Protein AF-A0A7S2P9U2-F1 (afdb_monomer)

Secondary structure (DSSP, 8-state):
-------S-S---SHHHHHHHHHHHHHHHHT--PPPTT-TTHHHHHHHHHHHHHHHHHHHHHHHHHHS-HHHHHHS-STT-HHHHHHHHHHHHHHHHHHHHHHHHHTT-PPPTT-SS---------TTSHHHHHTT-----

Foldseek 3Di:
DLAPDADDPDDQPDPLSVQLRVLVRLLVVQLPDDQDPVNPCPVLNVLSSLLSVLVSQLSNLVSCVPPPPPVCQQPPDDPCGNVNVSVCSNVVSVVSSVVSQVVCVVVVNHDPPPPSDDDDDDDPPDPPPPVVVVVPDDDDD

Structure (mmCIF, N/CA/C/O backbone):
data_AF-A0A7S2P9U2-F1
#
_entry.id   AF-A0A7S2P9U2-F1
#
loop_
_atom_site.group_PDB
_atom_site.id
_atom_site.type_symbol
_atom_site.label_atom_id
_atom_site.label_alt_id
_atom_site.label_comp_id
_atom_site.label_asym_id
_atom_site.label_entity_id
_atom_site.label_seq_id
_atom_site.pdbx_PDB_ins_code
_atom_site.Cartn_x
_atom_site.Cartn_y
_atom_site.Cartn_z
_atom_site.occupancy
_atom_site.B_iso_or_equiv
_atom_site.auth_seq_id
_atom_site.auth_comp_id
_atom_site.auth_asym_id
_atom_site.auth_atom_id
_atom_site.pdbx_PDB_model_num
ATOM 1 N N . ALA A 1 1 ? 9.994 -18.584 11.580 1.00 51.31 1 ALA A N 1
ATOM 2 C CA . ALA A 1 1 ? 8.870 -17.718 11.162 1.00 51.31 1 ALA A CA 1
ATOM 3 C C . ALA A 1 1 ? 9.127 -17.243 9.734 1.00 51.31 1 ALA A C 1
ATOM 5 O O . ALA A 1 1 ? 10.278 -17.249 9.323 1.00 51.31 1 ALA A O 1
ATOM 6 N N . ALA A 1 2 ? 8.103 -16.864 8.959 1.00 62.88 2 ALA A N 1
ATOM 7 C CA . ALA A 1 2 ? 8.294 -16.400 7.575 1.00 62.88 2 ALA A CA 1
ATOM 8 C C . ALA A 1 2 ? 9.004 -15.030 7.472 1.00 62.88 2 ALA A C 1
ATOM 10 O O . ALA A 1 2 ? 9.384 -14.634 6.373 1.00 62.88 2 ALA A O 1
ATOM 11 N N . CYS A 1 3 ? 9.207 -14.343 8.600 1.00 74.69 3 CYS A N 1
ATOM 12 C CA . CYS A 1 3 ? 9.988 -13.120 8.752 1.00 74.69 3 CYS A CA 1
ATOM 13 C C . CYS A 1 3 ? 10.945 -13.251 9.935 1.00 74.69 3 CYS A C 1
ATOM 15 O O . CYS A 1 3 ? 10.510 -13.742 10.980 1.00 74.69 3 CYS A O 1
ATOM 17 N N . GLU A 1 4 ? 12.191 -12.807 9.789 1.00 83.31 4 GLU A N 1
ATOM 18 C CA . GLU A 1 4 ? 13.137 -12.691 10.912 1.00 83.31 4 GLU A CA 1
ATOM 19 C C . GLU A 1 4 ? 13.252 -11.236 11.389 1.00 83.31 4 GLU A C 1
ATOM 21 O O . GLU A 1 4 ? 13.530 -10.978 12.558 1.00 83.31 4 GLU A O 1
ATOM 26 N N . GLU A 1 5 ? 12.969 -10.283 10.502 1.00 89.25 5 GLU A N 1
ATOM 27 C CA . GLU A 1 5 ? 12.988 -8.854 10.765 1.00 89.25 5 GLU A CA 1
ATOM 28 C C . GLU A 1 5 ? 11.814 -8.423 11.645 1.00 89.25 5 GLU A C 1
ATOM 30 O O . GLU A 1 5 ? 10.686 -8.904 11.510 1.00 89.25 5 GLU A O 1
ATOM 35 N N . ARG A 1 6 ? 12.071 -7.463 12.534 1.00 92.31 6 ARG A N 1
ATOM 36 C CA . ARG A 1 6 ? 11.084 -6.905 13.457 1.00 92.31 6 ARG A CA 1
ATOM 37 C C . ARG A 1 6 ? 10.801 -5.446 13.100 1.00 92.31 6 ARG A C 1
ATOM 39 O O . ARG A 1 6 ? 11.722 -4.637 13.133 1.00 92.31 6 ARG A O 1
ATOM 46 N N . PHE A 1 7 ? 9.541 -5.123 12.800 1.00 94.81 7 PHE A N 1
ATOM 47 C CA . PHE A 1 7 ? 9.118 -3.778 12.385 1.00 94.81 7 PHE A CA 1
ATOM 48 C C . PHE A 1 7 ? 8.343 -3.036 13.481 1.00 94.81 7 PHE A C 1
ATOM 50 O O . PHE A 1 7 ? 8.506 -1.830 13.629 1.00 94.81 7 PHE A O 1
ATOM 57 N N . LEU A 1 8 ? 7.556 -3.747 14.299 1.00 93.25 8 LEU A N 1
ATOM 58 C CA . LEU A 1 8 ? 6.813 -3.156 15.421 1.00 93.25 8 LEU A CA 1
ATOM 59 C C . LEU A 1 8 ? 7.479 -3.505 16.757 1.00 93.25 8 LEU A C 1
ATOM 61 O O . LEU A 1 8 ? 7.673 -4.678 17.051 1.00 93.25 8 LEU A O 1
ATOM 65 N N . CYS A 1 9 ? 7.810 -2.541 17.611 1.00 91.50 9 CYS A N 1
ATOM 66 C CA . CYS A 1 9 ? 8.313 -2.833 18.965 1.00 91.50 9 CYS A CA 1
ATOM 67 C C . CYS A 1 9 ? 7.191 -3.350 19.896 1.00 91.50 9 CYS A C 1
ATOM 69 O O . CYS A 1 9 ? 6.020 -3.115 19.630 1.00 91.50 9 CYS A O 1
ATOM 71 N N . GLY A 1 10 ? 7.539 -4.034 20.996 1.00 91.44 10 GLY A N 1
ATOM 72 C CA . GLY A 1 10 ? 6.568 -4.518 21.999 1.00 91.44 10 GLY A CA 1
ATOM 73 C C . GLY A 1 10 ? 6.029 -5.935 21.754 1.00 91.44 10 GLY A C 1
ATOM 74 O O . GLY A 1 10 ? 6.612 -6.708 20.994 1.00 91.44 10 GLY A O 1
ATOM 75 N N . ALA A 1 11 ? 4.943 -6.313 22.429 1.00 91.38 11 ALA A N 1
ATOM 76 C CA . ALA A 1 11 ? 4.231 -7.562 22.141 1.00 91.38 11 ALA A CA 1
ATOM 77 C C . ALA A 1 11 ? 3.347 -7.402 20.883 1.00 91.38 11 ALA A C 1
ATOM 79 O O . ALA A 1 11 ? 3.010 -6.283 20.516 1.00 91.38 11 ALA A O 1
ATOM 80 N N . LEU A 1 12 ? 3.035 -8.501 20.184 1.00 92.31 12 LEU A N 1
ATOM 81 C CA . LEU A 1 12 ? 2.127 -8.508 19.018 1.00 92.31 12 LEU A CA 1
ATOM 82 C C . LEU A 1 12 ? 0.891 -9.331 19.375 1.00 92.31 12 LEU A C 1
ATOM 84 O O . LEU A 1 12 ? 0.668 -10.421 18.838 1.00 92.31 12 LEU A O 1
ATOM 88 N N . ASP A 1 13 ? 0.143 -8.842 20.351 1.00 95.19 13 ASP A N 1
ATOM 89 C CA . ASP A 1 13 ? -0.923 -9.609 20.993 1.00 95.19 13 ASP A CA 1
ATOM 90 C C . ASP A 1 13 ? -2.246 -9.497 20.229 1.00 95.19 13 ASP A C 1
ATOM 92 O O . ASP A 1 13 ? -3.129 -10.345 20.368 1.00 95.19 13 ASP A O 1
ATOM 96 N N . THR A 1 14 ? -2.376 -8.485 19.372 1.00 95.06 14 THR A N 1
ATOM 97 C CA . THR A 1 14 ? -3.571 -8.251 18.565 1.00 95.06 14 THR A CA 1
ATOM 98 C C . THR A 1 14 ? -3.399 -8.718 17.122 1.00 95.06 14 THR A C 1
ATOM 100 O O . THR A 1 14 ? -2.306 -8.724 16.548 1.00 95.06 14 THR A O 1
ATOM 103 N N . LEU A 1 15 ? -4.526 -9.045 16.480 1.00 94.75 15 LEU A N 1
ATOM 104 C CA . LEU A 1 15 ? -4.556 -9.338 15.046 1.00 94.75 15 LEU A CA 1
ATOM 105 C C . LEU A 1 15 ? -4.028 -8.159 14.216 1.00 94.75 15 LEU A C 1
ATOM 107 O O . LEU A 1 15 ? -3.358 -8.372 13.210 1.00 94.75 15 LEU A O 1
ATOM 111 N N . PHE A 1 16 ? -4.303 -6.926 14.641 1.00 95.38 16 PHE A N 1
ATOM 112 C CA . PHE A 1 16 ? -3.834 -5.725 13.957 1.00 95.38 16 PHE A CA 1
ATOM 113 C C . PHE A 1 16 ? -2.301 -5.661 13.914 1.00 95.38 16 PHE A C 1
ATOM 115 O O . PHE A 1 16 ? -1.723 -5.550 12.833 1.00 95.38 16 PHE A O 1
ATOM 122 N N . GLU A 1 17 ? -1.640 -5.813 15.062 1.00 95.25 17 GLU A N 1
ATOM 123 C CA . GLU A 1 17 ? -0.176 -5.787 15.172 1.00 95.25 17 GLU A CA 1
ATOM 124 C C . GLU A 1 17 ? 0.480 -6.932 14.392 1.00 95.25 17 GLU A C 1
ATOM 126 O O . GLU A 1 17 ? 1.476 -6.730 13.695 1.00 95.25 17 GLU A O 1
ATOM 131 N N . GLN A 1 18 ? -0.102 -8.134 14.458 1.00 94.19 18 GLN A N 1
ATOM 132 C CA . GLN A 1 18 ? 0.372 -9.294 13.699 1.00 94.19 18 GLN A CA 1
ATOM 133 C C . GLN A 1 18 ? 0.233 -9.079 12.187 1.00 94.19 18 GLN A C 1
ATOM 135 O O . GLN A 1 18 ? 1.150 -9.410 11.431 1.00 94.19 18 GLN A O 1
ATOM 140 N N . CYS A 1 19 ? -0.883 -8.495 11.738 1.00 95.56 19 CYS A N 1
ATOM 141 C CA . CYS A 1 19 ? -1.079 -8.128 10.340 1.00 95.56 19 CYS A CA 1
ATOM 142 C C . CYS A 1 19 ? -0.057 -7.082 9.893 1.00 95.56 19 CYS A C 1
ATOM 144 O O . CYS A 1 19 ? 0.582 -7.294 8.865 1.00 95.56 19 CYS A O 1
ATOM 146 N N . LEU A 1 20 ? 0.139 -5.996 10.650 1.00 95.81 20 LEU A N 1
ATOM 147 C CA . LEU A 1 20 ? 1.126 -4.967 10.305 1.00 95.81 20 LEU A CA 1
ATOM 148 C C . LEU A 1 20 ? 2.533 -5.563 10.176 1.00 95.81 20 LEU A C 1
ATOM 150 O O . LEU A 1 20 ? 3.164 -5.421 9.131 1.00 95.81 20 LEU A O 1
ATOM 154 N N . GLN A 1 21 ? 2.970 -6.347 11.166 1.00 95.62 21 GLN A N 1
ATOM 155 C CA . GLN A 1 21 ? 4.273 -7.013 11.141 1.00 95.62 21 GLN A CA 1
ATOM 156 C C . GLN A 1 21 ? 4.449 -7.921 9.910 1.00 95.62 21 GLN A C 1
ATOM 158 O O . GLN A 1 21 ? 5.525 -7.963 9.311 1.00 95.62 21 GLN A O 1
ATOM 163 N N . ALA A 1 22 ? 3.412 -8.670 9.524 1.00 94.69 22 ALA A N 1
ATOM 164 C CA . ALA A 1 22 ? 3.468 -9.547 8.357 1.00 94.69 22 ALA A CA 1
ATOM 165 C C . ALA A 1 22 ? 3.521 -8.766 7.032 1.00 94.69 22 ALA A C 1
ATOM 167 O O . ALA A 1 22 ? 4.244 -9.161 6.113 1.00 94.69 22 ALA A O 1
ATOM 168 N N . MET A 1 23 ? 2.771 -7.667 6.924 1.00 96.00 23 MET A N 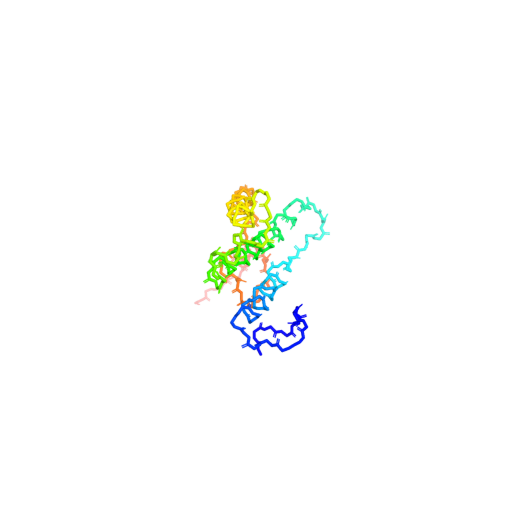1
ATOM 169 C CA . MET A 1 23 ? 2.736 -6.834 5.720 1.00 96.00 23 MET A CA 1
ATOM 170 C C . MET A 1 23 ? 4.051 -6.070 5.524 1.00 96.00 23 MET A C 1
ATOM 172 O O . MET A 1 23 ? 4.614 -6.116 4.428 1.00 96.00 23 MET A O 1
ATOM 176 N N . ASP A 1 24 ? 4.611 -5.498 6.591 1.00 96.44 24 ASP A N 1
ATOM 177 C CA . ASP A 1 24 ? 5.916 -4.828 6.546 1.00 96.44 24 ASP A CA 1
ATOM 178 C C . ASP A 1 24 ? 7.038 -5.805 6.196 1.00 96.44 24 ASP A C 1
ATOM 180 O O . ASP A 1 24 ? 7.920 -5.496 5.393 1.00 96.44 24 ASP A O 1
ATOM 184 N N . CYS A 1 25 ? 6.957 -7.039 6.696 1.00 95.06 25 CYS A N 1
ATOM 185 C CA . CYS A 1 25 ? 7.880 -8.085 6.283 1.00 95.06 25 CYS A CA 1
ATOM 186 C C . CYS A 1 25 ? 7.811 -8.384 4.785 1.00 95.06 25 CYS A C 1
ATOM 188 O O . CYS A 1 25 ? 8.837 -8.498 4.108 1.00 95.06 25 CYS A O 1
ATOM 190 N N . LYS A 1 26 ? 6.590 -8.537 4.263 1.00 94.06 26 LYS A N 1
ATOM 191 C CA . LYS A 1 26 ? 6.367 -8.782 2.840 1.00 94.06 26 LYS A CA 1
ATOM 192 C C . LYS A 1 26 ? 6.939 -7.633 2.013 1.00 94.06 26 LYS A C 1
ATOM 194 O O . LYS A 1 26 ? 7.657 -7.897 1.055 1.00 94.06 26 LYS A O 1
ATOM 199 N N . MET A 1 27 ? 6.687 -6.389 2.421 1.00 94.69 27 MET A N 1
ATOM 200 C CA . MET A 1 27 ? 7.256 -5.204 1.783 1.00 94.69 27 MET A CA 1
ATOM 201 C C . MET A 1 27 ? 8.785 -5.246 1.790 1.00 94.69 27 MET A C 1
ATOM 203 O O . MET A 1 27 ? 9.391 -5.082 0.738 1.00 94.69 27 MET A O 1
ATOM 207 N N . ASN A 1 28 ? 9.414 -5.516 2.937 1.00 93.31 28 ASN A N 1
ATOM 208 C CA . ASN A 1 28 ? 10.871 -5.587 3.046 1.00 93.31 28 ASN A CA 1
ATOM 209 C C . ASN A 1 28 ? 11.475 -6.605 2.074 1.00 93.31 28 ASN A C 1
ATOM 211 O O . ASN A 1 28 ? 12.444 -6.295 1.390 1.00 93.31 28 ASN A O 1
ATOM 215 N N . LYS A 1 29 ? 10.874 -7.795 1.961 1.00 91.62 29 LYS A N 1
ATOM 216 C CA . LYS A 1 29 ? 11.340 -8.824 1.023 1.00 91.62 29 LYS A CA 1
ATOM 217 C C . LYS A 1 29 ? 11.090 -8.450 -0.433 1.00 91.62 29 LYS A C 1
ATOM 219 O O . LYS A 1 29 ? 11.967 -8.629 -1.265 1.00 91.62 29 LYS A O 1
ATOM 224 N N . GLU A 1 30 ? 9.907 -7.942 -0.760 1.00 90.75 30 GLU A N 1
ATOM 225 C CA . GLU A 1 30 ? 9.546 -7.633 -2.147 1.00 90.75 30 GLU A CA 1
ATOM 226 C C . GLU A 1 30 ? 10.195 -6.346 -2.672 1.00 90.75 30 GLU A C 1
ATOM 228 O O . GLU A 1 30 ? 10.352 -6.206 -3.879 1.00 90.75 30 GLU A O 1
ATOM 233 N N . MET A 1 31 ? 10.600 -5.417 -1.799 1.00 92.00 31 MET A N 1
ATOM 234 C CA . MET A 1 31 ? 11.363 -4.223 -2.185 1.00 92.00 31 MET A CA 1
ATOM 235 C C . MET A 1 31 ? 12.851 -4.508 -2.436 1.00 92.00 31 MET A C 1
ATOM 237 O O . MET A 1 31 ? 13.572 -3.622 -2.903 1.00 92.00 31 MET A O 1
ATOM 241 N N . GLN A 1 32 ? 13.341 -5.712 -2.137 1.00 89.25 32 GLN A N 1
ATOM 242 C CA . GLN A 1 32 ? 14.704 -6.113 -2.478 1.00 89.25 32 GLN A CA 1
ATOM 243 C C . GLN A 1 32 ? 14.787 -6.429 -3.972 1.00 89.25 32 GLN A C 1
ATOM 245 O O . GLN A 1 32 ? 14.540 -7.553 -4.406 1.00 89.25 32 GLN A O 1
ATOM 250 N N . ILE A 1 33 ? 15.145 -5.419 -4.765 1.00 84.69 33 ILE A N 1
ATOM 251 C CA . ILE A 1 33 ? 15.332 -5.548 -6.211 1.00 84.69 33 ILE A CA 1
ATOM 252 C C . ILE A 1 33 ? 16.818 -5.471 -6.540 1.00 84.69 33 ILE A C 1
ATOM 254 O O . ILE A 1 33 ? 17.568 -4.700 -5.938 1.00 84.69 33 ILE A O 1
ATOM 258 N N . MET A 1 34 ? 17.241 -6.250 -7.530 1.00 77.88 34 MET A N 1
ATOM 259 C CA . MET A 1 34 ? 18.591 -6.154 -8.072 1.00 77.88 34 MET A CA 1
ATOM 260 C C . MET A 1 34 ? 18.682 -4.939 -8.992 1.00 77.88 34 MET A C 1
ATOM 262 O O . MET A 1 34 ? 17.925 -4.827 -9.956 1.00 77.88 34 MET A O 1
ATOM 266 N N . THR A 1 35 ? 19.636 -4.052 -8.730 1.00 76.62 35 THR A N 1
ATOM 267 C CA . THR A 1 35 ? 20.012 -3.020 -9.697 1.00 76.62 35 THR A CA 1
ATOM 268 C C . THR A 1 35 ? 20.767 -3.661 -10.864 1.00 76.62 35 THR A C 1
ATOM 270 O O . THR A 1 35 ? 21.441 -4.683 -10.711 1.00 76.62 35 THR A O 1
ATOM 273 N N . MET A 1 36 ? 20.655 -3.081 -12.059 1.00 67.19 36 MET A N 1
ATOM 274 C CA . MET A 1 36 ? 21.464 -3.518 -13.198 1.00 67.19 36 MET A CA 1
ATOM 275 C C . MET A 1 36 ? 22.908 -3.026 -13.039 1.00 67.19 36 MET A C 1
ATOM 277 O O . MET A 1 36 ? 23.133 -1.924 -12.542 1.00 67.19 36 MET A O 1
ATOM 281 N N . ALA A 1 37 ? 23.885 -3.820 -13.489 1.00 59.31 37 ALA A N 1
ATOM 282 C CA . ALA A 1 37 ? 25.316 -3.528 -13.331 1.00 59.31 37 ALA A CA 1
ATOM 283 C C . ALA A 1 37 ? 25.775 -2.220 -14.011 1.00 59.31 37 ALA A C 1
ATOM 285 O O . ALA A 1 37 ? 26.801 -1.663 -13.638 1.00 59.31 37 ALA A O 1
ATOM 286 N N . ASN A 1 38 ? 25.022 -1.735 -15.000 1.00 61.41 38 ASN A N 1
ATOM 287 C CA . ASN A 1 38 ? 25.246 -0.468 -15.696 1.00 61.41 38 ASN A CA 1
ATOM 288 C C . ASN A 1 38 ? 24.422 0.703 -15.130 1.00 61.41 38 ASN A C 1
ATOM 290 O O . ASN A 1 38 ? 24.595 1.820 -15.589 1.00 61.41 38 ASN A O 1
ATOM 294 N N . HIS A 1 39 ? 23.551 0.481 -14.137 1.00 65.50 39 HIS A N 1
ATOM 295 C CA . HIS A 1 39 ? 22.664 1.502 -13.555 1.00 65.50 39 HIS A CA 1
ATOM 296 C C . HIS A 1 39 ? 21.695 2.187 -14.545 1.00 65.50 39 HIS A C 1
ATOM 298 O O . HIS A 1 39 ? 21.098 3.208 -14.200 1.00 65.50 39 HIS A O 1
ATOM 304 N N . ASP A 1 40 ? 21.496 1.624 -15.740 1.00 69.50 40 ASP A N 1
ATOM 305 C CA . ASP A 1 40 ? 20.845 2.324 -16.860 1.00 69.50 40 ASP A CA 1
ATOM 306 C C . ASP A 1 40 ? 19.315 2.458 -16.744 1.00 69.50 40 ASP A C 1
ATOM 308 O O . ASP A 1 40 ? 18.704 3.140 -17.564 1.00 69.50 40 ASP A O 1
ATOM 312 N N . ASP A 1 41 ? 18.668 1.864 -15.733 1.00 79.62 41 ASP A N 1
ATOM 313 C CA . ASP A 1 41 ? 17.212 1.989 -15.563 1.00 79.62 41 ASP A CA 1
ATOM 314 C C . ASP A 1 41 ? 16.790 2.297 -14.119 1.00 79.62 41 ASP A C 1
ATOM 316 O O . ASP A 1 41 ? 16.079 1.545 -13.450 1.00 79.62 41 ASP A O 1
ATOM 320 N N . GLN A 1 42 ? 17.248 3.450 -13.624 1.00 89.81 42 GLN A N 1
ATOM 321 C CA . GLN A 1 42 ? 16.871 3.987 -12.310 1.00 89.81 42 GLN A CA 1
ATOM 322 C C . GLN A 1 42 ? 15.349 4.149 -12.165 1.00 89.81 42 GLN A C 1
ATOM 324 O O . GLN A 1 42 ? 14.804 3.953 -11.078 1.00 89.81 42 GLN A O 1
ATOM 329 N N . VAL A 1 43 ? 14.657 4.471 -13.264 1.00 92.00 43 VAL A N 1
ATOM 330 C CA . VAL A 1 43 ? 13.198 4.624 -13.282 1.00 92.00 43 VAL A CA 1
ATOM 331 C C . VAL A 1 43 ? 12.514 3.270 -13.095 1.00 92.00 43 VAL A C 1
ATOM 333 O O . VAL A 1 43 ? 11.601 3.169 -12.275 1.00 92.00 43 VAL A O 1
ATOM 336 N N . ALA A 1 44 ? 12.965 2.216 -13.781 1.00 90.94 44 ALA A N 1
ATOM 337 C CA . ALA A 1 44 ? 12.432 0.876 -13.564 1.00 90.94 44 ALA A CA 1
ATOM 338 C C . ALA A 1 44 ? 12.696 0.381 -12.142 1.00 90.94 44 ALA A C 1
ATOM 340 O O . ALA A 1 44 ? 11.771 -0.142 -11.527 1.00 90.94 44 ALA A O 1
ATOM 341 N N . VAL A 1 4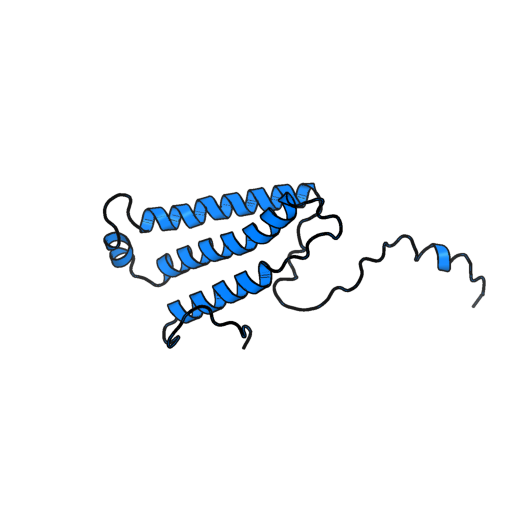5 ? 13.895 0.597 -11.588 1.00 90.81 45 VAL A N 1
ATOM 342 C CA . VAL A 1 45 ? 14.203 0.221 -10.195 1.00 90.81 45 VAL A CA 1
ATOM 343 C C . VAL A 1 45 ? 13.261 0.929 -9.218 1.00 90.81 45 VAL A C 1
ATOM 345 O O . VAL A 1 45 ? 12.680 0.277 -8.349 1.00 90.81 45 VAL A O 1
ATOM 348 N N . PHE A 1 46 ? 13.041 2.238 -9.395 1.00 94.44 46 PHE A N 1
ATOM 349 C CA . PHE A 1 46 ? 12.074 2.994 -8.597 1.00 94.44 46 PHE A CA 1
ATOM 350 C C . PHE A 1 46 ? 10.674 2.375 -8.683 1.00 94.44 46 PHE A C 1
ATOM 352 O O . PHE A 1 46 ? 10.060 2.095 -7.657 1.00 94.44 46 PHE A O 1
ATOM 359 N N . MET A 1 47 ? 10.174 2.110 -9.892 1.00 94.88 47 MET A N 1
ATOM 360 C CA . MET A 1 47 ? 8.833 1.551 -10.083 1.00 94.88 47 MET A CA 1
ATOM 361 C C . MET A 1 47 ? 8.707 0.123 -9.539 1.00 94.88 47 MET A C 1
ATOM 363 O O . MET A 1 47 ? 7.682 -0.223 -8.952 1.00 94.88 47 MET A O 1
ATOM 367 N N . GLN A 1 48 ? 9.750 -0.695 -9.682 1.00 93.19 48 GLN A N 1
ATOM 368 C CA . GLN A 1 48 ? 9.805 -2.052 -9.142 1.00 93.19 48 GLN A CA 1
ATOM 369 C C . GLN A 1 48 ? 9.745 -2.055 -7.612 1.00 93.19 48 GLN A C 1
ATOM 371 O O . GLN A 1 48 ? 9.028 -2.884 -7.061 1.00 93.19 48 GLN A O 1
ATOM 376 N N . GLN A 1 49 ? 10.418 -1.120 -6.931 1.00 94.69 49 GLN A N 1
ATOM 377 C CA . GLN A 1 49 ? 10.306 -0.954 -5.473 1.00 94.69 49 GLN A CA 1
ATOM 378 C C . GLN A 1 49 ? 8.980 -0.327 -5.047 1.00 94.69 49 GLN A C 1
ATOM 380 O O . GLN A 1 49 ? 8.411 -0.703 -4.020 1.00 94.69 49 GLN A O 1
ATOM 385 N N . MET A 1 50 ? 8.463 0.617 -5.832 1.00 97.31 50 MET A N 1
ATOM 386 C CA . MET A 1 50 ? 7.269 1.358 -5.445 1.00 97.31 50 MET A CA 1
ATOM 387 C C . MET A 1 50 ? 5.994 0.513 -5.550 1.00 97.31 50 MET A C 1
ATOM 389 O O . MET A 1 50 ? 5.040 0.759 -4.820 1.00 97.31 50 MET A O 1
ATOM 393 N N . ILE A 1 51 ? 5.977 -0.535 -6.381 1.00 96.50 51 ILE A N 1
ATOM 394 C CA . ILE A 1 51 ? 4.860 -1.490 -6.427 1.00 96.50 51 ILE A CA 1
ATOM 395 C C . ILE A 1 51 ? 4.623 -2.168 -5.061 1.00 96.50 51 ILE A C 1
ATOM 397 O O . ILE A 1 51 ? 3.529 -2.002 -4.518 1.00 96.50 51 ILE A O 1
ATOM 401 N N . PRO A 1 52 ? 5.571 -2.921 -4.469 1.00 96.56 52 PRO A N 1
ATOM 402 C CA . PRO A 1 52 ? 5.366 -3.542 -3.162 1.00 96.56 52 PRO A CA 1
ATOM 403 C C . PRO A 1 52 ? 5.222 -2.520 -2.028 1.00 96.56 52 PRO A C 1
ATOM 405 O O . PRO A 1 52 ? 4.422 -2.759 -1.124 1.00 96.56 52 PRO A O 1
ATOM 408 N N . HIS A 1 53 ? 5.890 -1.361 -2.102 1.00 98.06 53 HIS A N 1
ATOM 409 C CA . HIS A 1 53 ? 5.682 -0.263 -1.149 1.00 98.06 53 HIS A CA 1
ATOM 410 C C . HIS A 1 53 ? 4.220 0.215 -1.146 1.00 98.06 53 HIS A C 1
ATOM 412 O O . HIS A 1 53 ? 3.567 0.277 -0.103 1.00 98.06 53 HIS A O 1
ATOM 418 N N . HIS A 1 54 ? 3.663 0.508 -2.324 1.00 98.62 54 HIS A N 1
ATOM 419 C CA . HIS A 1 54 ? 2.273 0.939 -2.453 1.00 98.62 54 HIS A CA 1
ATOM 420 C C . HIS A 1 54 ? 1.279 -0.160 -2.086 1.00 98.62 54 HIS A C 1
ATOM 422 O O . HIS A 1 54 ? 0.286 0.103 -1.408 1.00 98.62 54 HIS A O 1
ATOM 428 N N . MET A 1 55 ? 1.556 -1.411 -2.461 1.00 98.31 55 MET A N 1
ATOM 429 C CA . MET A 1 55 ? 0.730 -2.540 -2.035 1.00 98.31 55 MET A CA 1
ATOM 430 C C . MET A 1 55 ? 0.706 -2.686 -0.507 1.00 98.31 55 MET A C 1
ATOM 432 O O . MET A 1 55 ? -0.350 -3.008 0.038 1.00 98.31 55 MET A O 1
ATOM 436 N N . ASN A 1 56 ? 1.819 -2.422 0.191 1.00 98.19 56 ASN A N 1
ATOM 437 C CA . ASN A 1 56 ? 1.847 -2.409 1.655 1.00 98.19 56 ASN A CA 1
ATOM 438 C C . ASN A 1 56 ? 0.919 -1.324 2.219 1.00 98.19 56 ASN A C 1
ATOM 440 O O . ASN A 1 56 ? 0.017 -1.633 2.994 1.00 98.19 56 ASN A O 1
ATOM 444 N N . ALA A 1 57 ? 1.051 -0.080 1.748 1.00 98.69 57 ALA A N 1
ATOM 445 C CA . ALA A 1 57 ? 0.212 1.035 2.194 1.00 98.69 57 ALA A CA 1
ATOM 446 C C . ALA A 1 57 ? -1.290 0.791 1.946 1.00 98.69 57 ALA A C 1
ATOM 448 O O . ALA A 1 57 ? -2.118 1.050 2.821 1.00 98.69 57 ALA A O 1
ATOM 449 N N . VAL A 1 58 ? -1.653 0.227 0.787 1.00 98.69 58 VAL A N 1
ATOM 450 C CA . VAL A 1 58 ? -3.035 -0.186 0.483 1.00 98.69 58 VAL A CA 1
ATOM 451 C C . VAL A 1 58 ? -3.529 -1.230 1.484 1.00 98.69 58 VAL A C 1
ATOM 453 O O . VAL A 1 58 ? -4.666 -1.146 1.953 1.00 98.69 58 VAL A O 1
ATOM 456 N N . ASN A 1 59 ? -2.702 -2.219 1.822 1.00 98.38 59 ASN A N 1
ATOM 457 C CA . ASN A 1 59 ? -3.096 -3.266 2.759 1.00 98.38 59 ASN A CA 1
ATOM 458 C C . ASN A 1 59 ? -3.203 -2.742 4.198 1.00 98.38 59 ASN A C 1
ATOM 460 O O . ASN A 1 59 ? -4.146 -3.117 4.895 1.00 98.38 59 ASN A O 1
ATOM 464 N N . MET A 1 60 ? -2.329 -1.828 4.627 1.00 98.50 60 MET A N 1
ATOM 465 C CA . MET A 1 60 ? -2.452 -1.144 5.920 1.00 98.50 60 MET A CA 1
ATOM 466 C C . MET A 1 60 ? -3.754 -0.337 5.998 1.00 98.50 60 MET A C 1
ATOM 468 O O . MET A 1 60 ? -4.513 -0.485 6.957 1.00 98.50 60 MET A O 1
ATOM 472 N N . ALA A 1 61 ? -4.076 0.433 4.952 1.00 98.38 61 ALA A N 1
ATOM 473 C CA . ALA A 1 61 ? -5.317 1.203 4.891 1.00 98.38 61 ALA A CA 1
ATOM 474 C C . ALA A 1 61 ? -6.568 0.304 4.909 1.00 98.38 61 ALA A C 1
ATOM 476 O O . ALA A 1 61 ? -7.542 0.588 5.602 1.00 98.38 61 ALA A O 1
ATOM 477 N N . ARG A 1 62 ? -6.540 -0.831 4.202 1.00 98.25 62 ARG A N 1
ATOM 478 C CA . ARG A 1 62 ? -7.620 -1.830 4.266 1.00 98.25 62 ARG A CA 1
ATOM 479 C C . ARG A 1 62 ? -7.714 -2.513 5.628 1.00 98.25 62 ARG A C 1
ATOM 481 O O . ARG A 1 62 ? -8.812 -2.859 6.047 1.00 98.25 62 ARG A O 1
ATOM 488 N N . THR A 1 63 ? -6.586 -2.724 6.301 1.00 98.00 63 THR A N 1
ATOM 489 C CA . THR A 1 63 ? -6.538 -3.382 7.612 1.00 98.00 63 THR A CA 1
ATOM 490 C C . THR A 1 63 ? -7.224 -2.526 8.664 1.00 98.00 63 THR A C 1
ATOM 492 O O . THR A 1 63 ? -8.092 -3.036 9.367 1.00 98.00 63 THR A O 1
ATOM 495 N N . ILE A 1 64 ? -6.920 -1.226 8.726 1.00 97.06 64 ILE A N 1
ATOM 496 C CA . ILE A 1 64 ? -7.591 -0.339 9.683 1.00 97.06 64 ILE A CA 1
ATOM 497 C C . ILE A 1 64 ? -9.090 -0.206 9.371 1.00 97.06 64 ILE A C 1
ATOM 499 O O . ILE A 1 64 ? -9.894 -0.387 10.276 1.00 97.06 64 ILE A O 1
ATOM 503 N N . LEU A 1 65 ? -9.483 -0.059 8.094 1.00 96.88 65 LEU A N 1
ATOM 504 C CA . LEU A 1 65 ? -10.897 -0.041 7.673 1.00 96.88 65 LEU A CA 1
ATOM 505 C C . LEU A 1 65 ? -11.664 -1.328 8.028 1.00 96.88 65 LEU A C 1
ATOM 507 O O . LEU A 1 65 ? -12.891 -1.316 8.073 1.00 96.88 65 LEU A O 1
ATOM 511 N N . LYS A 1 66 ? -10.959 -2.449 8.218 1.00 96.94 66 LYS A N 1
ATOM 512 C CA . LYS A 1 66 ? -11.557 -3.755 8.513 1.00 96.94 66 LYS A CA 1
ATOM 513 C C . LYS A 1 66 ? -11.585 -4.084 10.004 1.00 96.94 66 LYS A C 1
ATOM 515 O O . LYS A 1 66 ? -12.500 -4.778 10.438 1.00 96.94 66 LYS A O 1
ATOM 520 N N . LEU A 1 67 ? -10.552 -3.692 10.746 1.00 96.56 67 LEU A N 1
ATOM 521 C CA . LEU A 1 67 ? -10.345 -4.132 12.128 1.00 96.56 67 LEU A CA 1
ATOM 522 C C . LEU A 1 67 ? -10.766 -3.095 13.168 1.00 96.56 67 LEU A C 1
ATOM 524 O O . LEU A 1 67 ? -11.045 -3.483 14.298 1.00 96.56 67 LEU A O 1
ATOM 528 N N . VAL A 1 68 ? -10.817 -1.814 12.803 1.00 95.62 68 VAL A N 1
ATOM 529 C CA . VAL A 1 68 ? -11.219 -0.734 13.7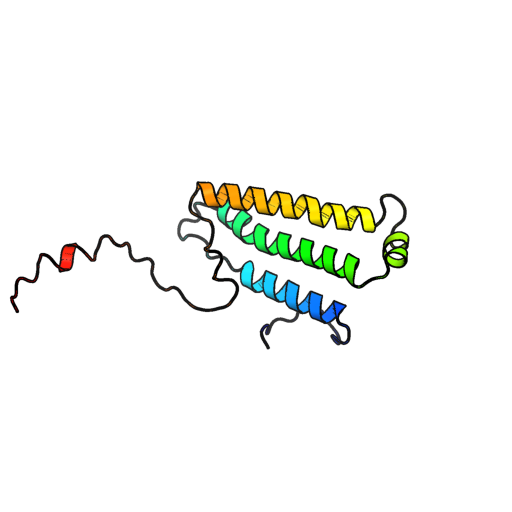09 1.00 95.62 68 VAL A CA 1
ATOM 530 C C . VAL A 1 68 ? -12.670 -0.336 13.409 1.00 95.62 68 VAL A C 1
ATOM 532 O O . VAL A 1 68 ? -13.032 -0.232 12.231 1.00 95.62 68 VAL A O 1
ATOM 535 N N . PRO A 1 69 ? -13.523 -0.132 14.432 1.00 96.06 69 PRO A N 1
ATOM 536 C CA . PRO A 1 69 ? -14.874 0.382 14.241 1.00 96.06 69 PRO A CA 1
ATOM 537 C C . PRO A 1 69 ? -14.888 1.671 13.413 1.00 96.06 69 PRO A C 1
ATOM 539 O O . PRO A 1 69 ? -14.069 2.569 13.598 1.00 96.06 69 PRO A O 1
ATOM 542 N N . HIS A 1 70 ? -15.821 1.768 12.466 1.00 93.81 70 HIS A N 1
ATOM 543 C CA . HIS A 1 70 ? -15.854 2.892 11.529 1.00 93.81 70 HIS A CA 1
ATOM 544 C C . HIS A 1 70 ? -16.057 4.241 12.234 1.00 93.81 70 HIS A C 1
ATOM 546 O O . HIS A 1 70 ? -15.509 5.251 11.800 1.00 93.81 70 HIS A O 1
ATOM 552 N N . ASP A 1 71 ? -16.855 4.270 13.299 1.00 94.00 71 ASP A N 1
ATOM 553 C CA . ASP A 1 71 ? -17.051 5.450 14.136 1.00 94.00 71 ASP A CA 1
ATOM 554 C C . ASP A 1 71 ? -15.742 5.888 14.798 1.00 94.00 71 ASP A C 1
ATOM 556 O O . ASP A 1 71 ? -15.422 7.069 14.745 1.00 94.00 71 ASP A O 1
ATOM 560 N N . GLU A 1 72 ? -14.935 4.969 15.326 1.00 95.25 72 GLU A N 1
ATOM 561 C CA . GLU A 1 72 ? -13.618 5.302 15.886 1.00 95.25 72 GLU A CA 1
ATOM 562 C C . GLU A 1 72 ? -12.697 5.940 14.831 1.00 95.25 72 GLU A C 1
ATOM 564 O O . GLU A 1 72 ? -12.103 6.989 15.075 1.00 95.25 72 GLU A O 1
ATOM 569 N N . ILE A 1 73 ? -12.652 5.383 13.615 1.00 95.31 73 ILE A N 1
ATOM 570 C CA . ILE A 1 73 ? -11.880 5.958 12.500 1.00 95.31 73 ILE A CA 1
ATOM 571 C C . ILE A 1 73 ? -12.416 7.347 12.119 1.00 95.31 73 ILE A C 1
ATOM 573 O O . ILE A 1 73 ? -11.639 8.264 11.856 1.00 95.31 73 ILE A O 1
ATOM 577 N N . ALA A 1 74 ? -13.739 7.514 12.068 1.00 92.06 74 ALA A N 1
ATOM 578 C CA . ALA A 1 74 ? -14.375 8.770 11.681 1.00 92.06 74 ALA A CA 1
ATOM 579 C C . ALA A 1 74 ? -14.128 9.900 12.691 1.00 92.06 74 ALA A C 1
ATOM 581 O O . ALA A 1 74 ? -14.034 11.049 12.278 1.00 92.06 74 ALA A O 1
ATOM 582 N N . HIS A 1 75 ? -13.981 9.579 13.980 1.00 92.62 75 HIS A N 1
ATOM 583 C CA . HIS A 1 75 ? -13.677 10.552 15.034 1.00 92.62 75 HIS A CA 1
ATOM 584 C C . HIS A 1 75 ? -12.170 10.762 15.262 1.00 92.62 75 HIS A C 1
ATOM 586 O O . HIS A 1 75 ? -11.791 11.593 16.083 1.00 92.62 75 HIS A O 1
ATOM 592 N N . ALA A 1 76 ? -11.297 10.027 14.564 1.00 91.50 76 ALA A N 1
ATOM 593 C CA . ALA A 1 76 ? -9.849 10.127 14.754 1.00 91.50 76 ALA A CA 1
ATOM 594 C C . ALA A 1 76 ? -9.245 11.442 14.221 1.00 91.50 76 ALA A C 1
ATOM 596 O O . ALA A 1 76 ? -8.154 11.829 14.637 1.00 91.50 76 ALA A O 1
ATOM 597 N N . MET A 1 77 ? -9.915 12.109 13.277 1.00 90.12 77 MET A N 1
ATOM 598 C CA . MET A 1 77 ? -9.488 13.376 12.676 1.00 90.12 77 MET A CA 1
ATOM 599 C C . MET A 1 77 ? -10.714 14.233 12.351 1.00 90.12 77 MET A C 1
ATOM 601 O O . MET A 1 77 ? -11.728 13.677 11.936 1.00 90.12 77 MET A O 1
ATOM 605 N N . ASP A 1 78 ? -10.584 15.557 12.484 1.00 80.00 78 ASP A N 1
ATOM 606 C CA . ASP A 1 78 ? -11.648 16.527 12.194 1.00 80.00 78 ASP A CA 1
ATOM 607 C C . ASP A 1 78 ? -11.910 16.667 10.672 1.00 80.00 78 ASP A C 1
ATOM 609 O O . ASP A 1 78 ? -12.456 15.771 10.026 1.00 80.00 78 ASP A O 1
ATOM 613 N N . GLU A 1 79 ? -11.544 17.799 10.061 1.00 64.88 79 GLU A N 1
ATOM 614 C CA . GLU A 1 79 ? -11.837 18.087 8.653 1.00 64.88 79 GLU A CA 1
ATOM 615 C C . GLU A 1 79 ? -11.111 17.124 7.685 1.00 64.88 79 GLU A C 1
ATOM 617 O O . GLU A 1 79 ? -10.005 16.653 7.941 1.00 64.88 79 GLU A O 1
ATOM 622 N N . GLU A 1 80 ? -11.776 16.797 6.569 1.00 64.62 80 GLU A N 1
ATOM 623 C CA . GLU A 1 80 ? -11.496 15.695 5.618 1.00 64.62 80 GLU A CA 1
ATOM 624 C C . GLU A 1 80 ? -11.656 14.251 6.132 1.00 64.62 80 GLU A C 1
ATOM 626 O O . GLU A 1 80 ? -11.976 13.380 5.316 1.00 64.62 80 GLU A O 1
ATOM 631 N N . GLY A 1 81 ? -11.488 13.997 7.435 1.00 88.94 81 GLY A N 1
ATOM 632 C CA . GLY A 1 81 ? -11.691 12.704 8.100 1.00 88.94 81 GLY A CA 1
ATOM 633 C C . GLY A 1 81 ? -10.718 11.583 7.685 1.00 88.94 81 GLY A C 1
ATOM 634 O O . GLY A 1 81 ? -10.430 11.356 6.504 1.00 88.94 81 GLY A O 1
ATOM 635 N N . LEU A 1 82 ? -10.247 10.787 8.654 1.00 95.44 82 LEU A N 1
ATOM 636 C CA . LEU A 1 82 ? -9.316 9.676 8.389 1.00 95.44 82 LEU A CA 1
ATOM 637 C C . LEU A 1 82 ? -9.909 8.642 7.414 1.00 95.44 82 LEU A C 1
ATOM 639 O O . LEU A 1 82 ? -9.197 8.113 6.564 1.00 95.44 82 LEU A O 1
ATOM 643 N N . VAL A 1 83 ? -11.225 8.410 7.457 1.00 95.25 83 VAL A N 1
ATOM 644 C CA . VAL A 1 83 ? -11.935 7.535 6.505 1.00 95.25 83 VAL A CA 1
ATOM 645 C C . VAL A 1 83 ? -11.669 7.953 5.052 1.00 95.25 83 VAL A C 1
ATOM 647 O O . VAL A 1 83 ? -11.355 7.111 4.207 1.00 95.25 83 VAL A O 1
ATOM 650 N N . GLY A 1 84 ? -11.737 9.256 4.759 1.00 94.31 84 GLY A N 1
ATOM 651 C CA . GLY A 1 84 ? -11.473 9.796 3.427 1.00 94.31 84 GLY A CA 1
ATOM 652 C C . GLY A 1 84 ? -10.028 9.561 2.987 1.00 94.31 84 GLY A C 1
ATOM 653 O O . GLY A 1 84 ? -9.786 9.117 1.863 1.00 94.31 84 GLY A O 1
ATOM 654 N N . ILE A 1 85 ? -9.067 9.785 3.888 1.00 96.12 85 ILE A N 1
ATOM 655 C CA . ILE A 1 85 ? -7.641 9.520 3.646 1.00 96.12 85 ILE A CA 1
ATOM 656 C C . ILE A 1 85 ? -7.411 8.042 3.311 1.00 96.12 85 ILE A C 1
ATOM 658 O O . ILE A 1 85 ? -6.720 7.737 2.340 1.00 96.12 85 ILE A O 1
ATOM 662 N N . LEU A 1 86 ? -8.023 7.122 4.058 1.00 97.56 86 LEU A N 1
ATOM 663 C CA . LEU A 1 86 ? -7.851 5.682 3.860 1.00 97.56 86 LEU A CA 1
ATOM 664 C C . LEU A 1 86 ? -8.369 5.224 2.494 1.00 97.56 86 LEU A C 1
ATOM 666 O O . LEU A 1 86 ? -7.659 4.521 1.772 1.00 97.56 86 LEU A O 1
ATOM 670 N N . TYR A 1 87 ? -9.559 5.674 2.085 1.00 97.50 87 TYR A N 1
ATOM 671 C CA . TYR A 1 87 ? -10.073 5.374 0.746 1.00 97.50 87 TYR A CA 1
ATOM 672 C C . TYR A 1 87 ? -9.231 6.016 -0.362 1.00 97.50 87 TYR A C 1
ATOM 674 O O . TYR A 1 87 ? -9.004 5.380 -1.394 1.00 97.50 87 TYR A O 1
ATOM 682 N N . ARG A 1 88 ? -8.704 7.232 -0.160 1.00 97.44 88 ARG A N 1
ATOM 683 C CA . ARG A 1 88 ? -7.763 7.848 -1.111 1.00 97.44 88 ARG A CA 1
ATOM 684 C C . ARG A 1 88 ? -6.461 7.061 -1.221 1.00 97.44 88 ARG A C 1
ATOM 686 O O . ARG A 1 88 ? -5.993 6.869 -2.336 1.00 97.44 88 ARG A O 1
ATOM 693 N N . ILE A 1 89 ? -5.901 6.559 -0.117 1.00 98.44 89 ILE A N 1
ATOM 694 C CA . ILE A 1 89 ? -4.716 5.686 -0.148 1.00 98.44 89 ILE A CA 1
ATOM 695 C C . ILE A 1 89 ? -5.012 4.442 -0.983 1.00 98.44 89 ILE A C 1
ATOM 697 O O . ILE A 1 89 ? -4.260 4.144 -1.909 1.00 98.44 89 ILE A O 1
ATOM 701 N N . VAL A 1 90 ? -6.124 3.752 -0.707 1.00 98.50 90 VAL A N 1
ATOM 702 C CA . VAL A 1 90 ? -6.504 2.545 -1.452 1.00 98.50 90 VAL A CA 1
ATOM 703 C C . VAL A 1 90 ? -6.641 2.841 -2.944 1.00 98.50 90 VAL A C 1
ATOM 705 O O . VAL A 1 90 ? -6.067 2.122 -3.756 1.00 98.50 90 VAL A O 1
ATOM 708 N N . ASN A 1 91 ? -7.364 3.896 -3.316 1.00 98.31 91 ASN A N 1
ATOM 709 C CA . ASN A 1 91 ? -7.653 4.193 -4.717 1.00 98.31 91 ASN A CA 1
ATOM 710 C C . ASN A 1 91 ? -6.423 4.713 -5.469 1.00 98.31 91 ASN A C 1
ATOM 712 O O . ASN A 1 91 ? -6.061 4.171 -6.513 1.00 98.31 91 ASN A O 1
ATOM 716 N N . SER A 1 92 ? -5.751 5.732 -4.930 1.00 98.62 92 SER A N 1
ATOM 717 C CA . SER A 1 92 ? -4.627 6.386 -5.602 1.00 98.62 92 SER A CA 1
ATOM 718 C C . SER A 1 92 ? -3.419 5.467 -5.717 1.00 98.62 92 SER A C 1
ATOM 720 O O . SER A 1 92 ? -2.806 5.399 -6.780 1.00 98.62 92 SER A O 1
ATOM 722 N N . GLN A 1 93 ? -3.092 4.714 -4.662 1.00 98.69 93 GLN A N 1
ATOM 723 C CA . GLN A 1 93 ? -1.920 3.842 -4.707 1.00 98.69 93 GLN A CA 1
ATOM 724 C C . GLN A 1 93 ? -2.172 2.583 -5.546 1.00 98.69 93 GLN A C 1
ATOM 726 O O . GLN A 1 93 ? -1.264 2.132 -6.240 1.00 98.69 93 GLN A O 1
ATOM 731 N N . MET A 1 94 ? -3.405 2.059 -5.599 1.00 98.25 94 MET A N 1
ATOM 732 C CA . MET A 1 94 ? -3.747 0.993 -6.555 1.00 98.25 94 MET A CA 1
ATOM 733 C C . MET A 1 94 ? -3.674 1.469 -8.010 1.00 98.25 94 MET A C 1
ATOM 735 O O . MET A 1 94 ? -3.198 0.721 -8.865 1.00 98.25 94 MET A O 1
ATOM 739 N N . TYR A 1 95 ? -4.107 2.702 -8.291 1.00 98.50 95 TYR A N 1
ATOM 740 C CA . TYR A 1 95 ? -3.939 3.320 -9.608 1.00 98.50 95 TYR A CA 1
ATOM 741 C C . TYR A 1 95 ? -2.453 3.438 -9.981 1.00 98.50 95 TYR A C 1
ATOM 743 O O . TYR A 1 95 ? -2.044 2.971 -11.038 1.00 98.50 95 TYR A O 1
ATOM 751 N N . GLN A 1 96 ? -1.619 3.963 -9.082 1.00 98.62 96 GLN A N 1
ATOM 752 C CA . GLN A 1 96 ? -0.174 4.093 -9.309 1.00 98.62 96 GLN A CA 1
ATOM 753 C C . GLN A 1 96 ? 0.502 2.735 -9.542 1.00 98.62 96 GLN A C 1
ATOM 755 O O . GLN A 1 96 ? 1.311 2.597 -10.454 1.00 98.62 96 GLN A O 1
ATOM 760 N N . VAL A 1 97 ? 0.122 1.701 -8.782 1.00 98.25 97 VAL A N 1
ATOM 761 C CA . VAL A 1 97 ? 0.595 0.326 -9.011 1.00 98.25 97 VAL A CA 1
ATOM 762 C C . VAL A 1 97 ? 0.252 -0.153 -10.423 1.00 98.25 97 VAL A C 1
ATOM 764 O O . VAL A 1 97 ? 1.083 -0.801 -11.060 1.00 98.25 97 VAL A O 1
ATOM 767 N N . HIS A 1 98 ? -0.951 0.138 -10.923 1.00 97.56 98 HIS A N 1
ATOM 768 C CA . HIS A 1 98 ? -1.331 -0.210 -12.292 1.00 97.56 98 HIS A CA 1
ATOM 769 C C . HIS A 1 98 ? -0.453 0.513 -13.322 1.00 97.56 98 HIS A C 1
ATOM 771 O O . HIS A 1 98 ? 0.120 -0.145 -14.190 1.00 97.56 98 HIS A O 1
ATOM 777 N N . GLU A 1 99 ? -0.261 1.822 -13.170 1.00 98.38 99 GLU A N 1
ATOM 778 C CA . GLU A 1 99 ? 0.581 2.628 -14.063 1.00 98.38 99 GLU A CA 1
ATOM 779 C C . GLU A 1 99 ? 2.037 2.138 -14.094 1.00 98.38 99 GLU A C 1
ATOM 781 O O . GLU A 1 99 ? 2.627 1.975 -15.165 1.00 98.38 99 GLU A O 1
ATOM 786 N N . PHE A 1 100 ? 2.610 1.809 -12.934 1.00 96.69 100 PHE A N 1
ATOM 787 C CA . PHE A 1 100 ? 3.967 1.265 -12.848 1.00 96.69 100 PHE A CA 1
ATOM 788 C C . PHE A 1 100 ? 4.079 -0.105 -13.517 1.00 96.69 100 PHE A C 1
ATOM 790 O O . PHE A 1 100 ? 5.040 -0.370 -14.240 1.00 96.69 100 PHE A O 1
ATOM 797 N N . ARG A 1 101 ? 3.079 -0.977 -13.335 1.00 95.44 101 ARG A N 1
ATOM 798 C CA . ARG A 1 101 ? 3.041 -2.275 -14.022 1.00 95.44 101 ARG A CA 1
ATOM 799 C C . ARG A 1 101 ? 2.933 -2.114 -15.535 1.00 95.44 101 ARG A C 1
ATOM 801 O O . ARG A 1 101 ? 3.606 -2.853 -16.249 1.00 95.44 101 ARG A O 1
ATOM 808 N N . ASN A 1 102 ? 2.149 -1.151 -16.017 1.00 96.25 102 ASN A N 1
ATOM 809 C CA . ASN A 1 102 ? 2.031 -0.853 -17.444 1.00 96.25 102 ASN A CA 1
ATOM 810 C C . ASN A 1 102 ? 3.370 -0.385 -18.027 1.00 96.25 102 ASN A C 1
ATOM 812 O O . ASN A 1 102 ? 3.816 -0.921 -19.043 1.00 96.25 102 ASN A O 1
ATOM 816 N N . TYR A 1 103 ? 4.050 0.549 -17.354 1.00 94.62 103 TYR A N 1
ATOM 817 C CA . TYR A 1 103 ? 5.376 1.023 -17.758 1.00 94.62 103 TYR A CA 1
ATOM 818 C C . TYR A 1 103 ? 6.397 -0.121 -17.842 1.00 94.62 103 TYR A C 1
ATOM 820 O O . TYR A 1 103 ? 7.069 -0.291 -18.862 1.00 94.62 103 TYR A O 1
ATOM 828 N N . LEU A 1 104 ? 6.488 -0.939 -16.788 1.00 92.56 104 LEU A N 1
ATOM 829 C CA . LEU A 1 104 ? 7.422 -2.066 -16.730 1.00 92.56 104 LEU A CA 1
ATOM 830 C C . LEU A 1 104 ? 7.076 -3.143 -17.764 1.00 92.56 104 LEU A C 1
ATOM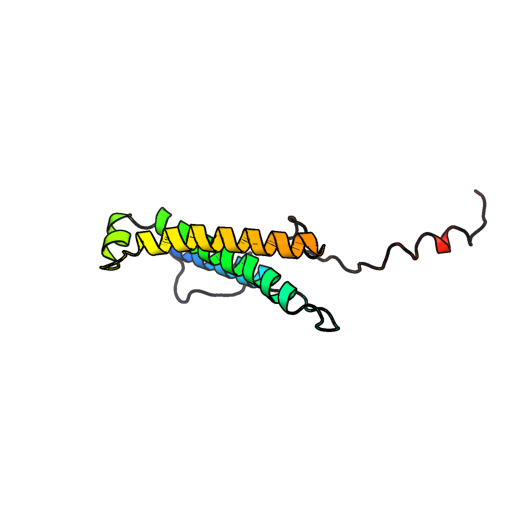 832 O O . LEU A 1 104 ? 7.970 -3.681 -18.415 1.00 92.56 104 LEU A O 1
ATOM 836 N N . GLY A 1 105 ? 5.787 -3.436 -17.952 1.00 91.75 105 GLY A N 1
ATOM 837 C CA . GLY A 1 105 ? 5.297 -4.389 -18.946 1.00 91.75 105 GLY A CA 1
ATOM 838 C C . GLY A 1 105 ? 5.655 -3.976 -20.372 1.00 91.75 105 GLY A C 1
ATOM 839 O O . GLY A 1 105 ? 6.181 -4.792 -21.125 1.00 91.75 105 GLY A O 1
ATOM 840 N N . GLY A 1 106 ? 5.480 -2.694 -20.715 1.00 92.94 106 GLY A N 1
ATOM 841 C CA . GLY A 1 106 ? 5.872 -2.144 -22.018 1.00 92.94 106 GLY A CA 1
ATOM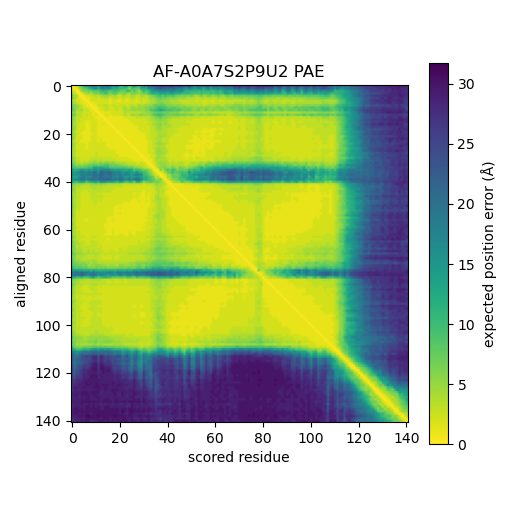 842 C C . GLY A 1 106 ? 7.375 -2.236 -22.313 1.00 92.94 106 GLY A C 1
ATOM 843 O O . GLY A 1 106 ? 7.774 -2.209 -23.475 1.00 92.94 106 GLY A O 1
ATOM 844 N N . LYS A 1 107 ? 8.208 -2.391 -21.277 1.00 89.62 107 LYS A N 1
ATOM 845 C CA . LYS A 1 107 ? 9.663 -2.585 -21.380 1.00 89.62 107 LYS A CA 1
ATOM 846 C C . LYS A 1 107 ? 10.113 -4.040 -21.217 1.00 89.62 107 LYS A C 1
ATOM 848 O O . LYS A 1 107 ? 11.303 -4.312 -21.328 1.00 89.62 107 LYS A O 1
ATOM 853 N N . GLY A 1 108 ? 9.199 -4.970 -20.927 1.00 89.25 108 GLY A N 1
ATOM 854 C CA . GLY A 1 108 ? 9.552 -6.356 -20.600 1.00 89.25 108 GLY A CA 1
ATOM 855 C C . GLY A 1 108 ? 10.283 -6.516 -19.258 1.00 89.25 108 GLY A C 1
ATOM 856 O O . GLY A 1 108 ? 10.987 -7.500 -19.063 1.00 89.25 108 GLY A O 1
ATOM 857 N N . LEU A 1 109 ? 10.125 -5.557 -18.339 1.00 88.19 109 LEU A N 1
ATOM 858 C CA . LEU A 1 109 ? 10.789 -5.508 -17.025 1.00 88.19 109 LEU A CA 1
ATOM 859 C C . LEU A 1 109 ? 9.856 -5.866 -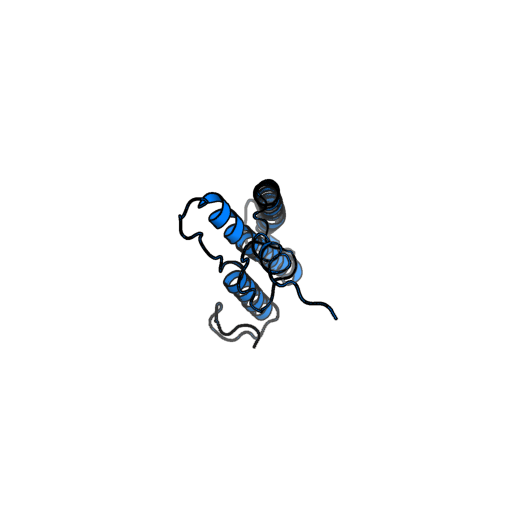15.860 1.00 88.19 109 LEU A C 1
ATOM 861 O O . LEU A 1 109 ? 10.209 -5.688 -14.690 1.00 88.19 109 LEU A O 1
ATOM 865 N N . LEU A 1 110 ? 8.642 -6.330 -16.162 1.00 85.44 110 LEU A N 1
ATOM 866 C CA . LEU A 1 110 ? 7.698 -6.768 -15.145 1.00 85.44 110 LEU A CA 1
ATOM 867 C C . LEU A 1 110 ? 8.136 -8.130 -14.595 1.00 85.44 110 LEU A C 1
ATOM 869 O O . LEU A 1 110 ? 8.246 -9.099 -15.346 1.00 85.44 110 LEU A O 1
ATOM 873 N N . ALA A 1 111 ? 8.365 -8.207 -13.284 1.00 71.94 111 ALA A N 1
ATOM 874 C CA . ALA A 1 111 ? 8.676 -9.474 -12.635 1.00 71.94 111 ALA A CA 1
ATOM 875 C C . ALA A 1 111 ? 7.517 -10.476 -12.836 1.00 71.94 111 ALA A C 1
ATOM 877 O O . ALA A 1 111 ? 6.347 -10.085 -12.747 1.00 71.94 111 ALA A O 1
ATOM 878 N N . PRO A 1 112 ? 7.804 -11.761 -13.109 1.00 59.06 112 PRO A N 1
ATOM 879 C CA . PRO A 1 112 ? 6.767 -12.777 -13.219 1.00 59.06 112 PRO A CA 1
ATOM 880 C C . PRO A 1 112 ? 5.993 -12.903 -11.899 1.00 59.06 112 PRO A C 1
ATOM 882 O O . PRO A 1 112 ? 6.563 -12.848 -10.813 1.00 59.06 112 PRO A O 1
ATOM 885 N N . VAL A 1 113 ? 4.678 -13.107 -12.006 1.00 52.22 113 VAL A N 1
ATOM 886 C CA . VAL A 1 113 ? 3.692 -13.065 -10.902 1.00 52.22 113 VAL A CA 1
ATOM 887 C C . VAL A 1 113 ? 3.938 -14.118 -9.795 1.00 52.22 113 VAL A C 1
ATOM 889 O O . VAL A 1 113 ? 3.266 -14.098 -8.770 1.00 52.22 113 VAL A O 1
ATOM 892 N N . ASN A 1 114 ? 4.929 -15.003 -9.944 1.00 41.59 114 ASN A N 1
ATOM 893 C CA . ASN A 1 114 ? 5.097 -16.197 -9.111 1.00 41.59 114 ASN A CA 1
ATOM 894 C C . ASN A 1 114 ? 6.268 -16.175 -8.113 1.00 41.59 114 ASN A C 1
ATOM 896 O O . ASN A 1 114 ? 6.430 -17.158 -7.401 1.00 41.59 114 ASN A O 1
ATOM 900 N N . ASP A 1 115 ? 7.033 -15.087 -7.986 1.00 43.41 115 ASP A N 1
ATOM 901 C CA . ASP A 1 115 ? 8.201 -15.057 -7.079 1.00 43.41 115 ASP A CA 1
ATOM 902 C C . ASP A 1 115 ? 7.969 -14.257 -5.781 1.00 43.41 115 ASP A C 1
ATOM 904 O O . ASP A 1 115 ? 8.910 -13.847 -5.098 1.00 43.41 115 ASP A O 1
ATOM 908 N N . VAL A 1 116 ? 6.708 -14.087 -5.371 1.00 44.50 116 VAL A N 1
ATOM 909 C CA . VAL A 1 116 ? 6.370 -13.656 -4.004 1.00 44.50 116 VAL A CA 1
ATOM 910 C C . VAL A 1 116 ? 6.540 -14.848 -3.059 1.00 44.50 116 VAL A C 1
ATOM 912 O O . VAL A 1 116 ? 5.575 -15.466 -2.619 1.00 44.50 116 VAL A O 1
ATOM 915 N N . GLY A 1 117 ? 7.791 -15.210 -2.777 1.00 40.12 117 GLY A N 1
ATOM 916 C CA . GLY A 1 117 ? 8.114 -16.226 -1.776 1.00 40.12 117 GLY A CA 1
ATOM 917 C C . GLY A 1 117 ? 9.118 -17.280 -2.227 1.00 40.12 117 GLY A C 1
ATOM 918 O O . GLY A 1 117 ? 8.764 -18.437 -2.389 1.00 40.12 117 GLY A O 1
ATOM 919 N N . GLY A 1 118 ? 10.392 -16.892 -2.293 1.00 37.31 118 GLY A N 1
ATOM 920 C CA . GLY A 1 118 ? 11.515 -17.800 -2.056 1.00 37.31 118 GLY A CA 1
ATOM 921 C C . GLY A 1 118 ? 11.941 -18.702 -3.219 1.00 37.31 118 GLY A C 1
ATOM 922 O O . GLY A 1 118 ? 11.292 -19.688 -3.539 1.00 37.31 118 GLY A O 1
ATOM 923 N N . GLY A 1 119 ? 13.159 -18.462 -3.715 1.00 31.88 119 GLY A N 1
ATOM 924 C CA . GLY A 1 119 ? 13.972 -19.510 -4.339 1.00 31.88 119 GLY A CA 1
ATOM 925 C C . GLY A 1 119 ? 14.488 -19.199 -5.740 1.00 31.88 119 GLY A C 1
ATOM 926 O O . GLY A 1 119 ? 13.822 -19.472 -6.725 1.00 31.88 119 GLY A O 1
ATOM 927 N N . ARG A 1 120 ? 15.734 -18.705 -5.791 1.00 44.00 120 ARG A N 1
ATOM 928 C CA . ARG A 1 120 ? 16.734 -18.809 -6.876 1.00 44.00 120 ARG A CA 1
ATOM 929 C C . ARG A 1 120 ? 16.201 -19.074 -8.294 1.00 44.00 120 ARG A C 1
ATOM 931 O O . ARG A 1 120 ? 15.920 -20.215 -8.655 1.00 44.00 120 ARG A O 1
ATOM 938 N N . ARG A 1 121 ? 16.391 -18.093 -9.177 1.00 42.19 121 ARG A N 1
ATOM 939 C CA . ARG A 1 121 ? 16.830 -18.384 -10.548 1.00 42.19 121 ARG A CA 1
ATOM 940 C C . ARG A 1 121 ? 18.200 -17.775 -10.789 1.00 42.19 121 ARG A C 1
ATOM 942 O O . ARG A 1 121 ? 18.355 -16.597 -11.082 1.00 42.19 121 ARG A O 1
ATOM 949 N N . ALA A 1 122 ? 19.204 -18.630 -10.624 1.00 40.28 122 ALA A N 1
ATOM 950 C CA . ALA A 1 122 ? 20.491 -18.440 -11.256 1.00 40.28 122 ALA A CA 1
ATOM 951 C C . ALA A 1 122 ? 20.296 -18.394 -12.781 1.00 40.28 122 ALA A C 1
ATOM 953 O O . ALA A 1 122 ? 19.602 -19.240 -13.338 1.00 40.28 122 ALA A O 1
ATOM 954 N N . GLY A 1 123 ? 20.943 -17.425 -13.426 1.00 35.03 123 GLY A N 1
ATOM 955 C CA . GLY A 1 123 ? 21.381 -17.521 -14.815 1.00 35.03 123 GLY A CA 1
ATOM 956 C C . GLY A 1 123 ? 20.290 -17.528 -15.884 1.00 35.03 123 GLY A C 1
ATOM 957 O O . GLY A 1 123 ? 19.959 -18.572 -16.435 1.00 35.03 123 GLY A O 1
ATOM 958 N N . LEU A 1 124 ? 19.877 -16.340 -16.326 1.00 38.75 124 LEU A N 1
ATOM 959 C CA . LEU A 1 124 ? 19.547 -16.145 -17.739 1.00 38.75 124 LEU A CA 1
ATOM 960 C C . LEU A 1 124 ? 20.865 -16.044 -18.520 1.00 38.75 124 LEU A C 1
ATOM 962 O O . LEU A 1 124 ? 21.303 -14.967 -18.912 1.00 38.75 124 LEU A O 1
ATOM 966 N N . ALA A 1 125 ? 21.526 -17.186 -18.715 1.00 37.09 125 ALA A N 1
ATOM 967 C CA . ALA A 1 125 ? 22.431 -17.327 -19.843 1.00 37.09 125 ALA A CA 1
ATOM 968 C C . ALA A 1 125 ? 21.551 -17.445 -21.093 1.00 37.09 125 ALA A C 1
ATOM 970 O O . ALA A 1 125 ? 20.718 -18.344 -21.202 1.00 37.09 125 ALA A O 1
ATOM 971 N N . SER A 1 126 ? 21.702 -16.474 -21.988 1.00 42.38 126 SER A N 1
ATOM 972 C CA . SER A 1 126 ? 21.042 -16.377 -23.287 1.00 42.38 126 SER A CA 1
ATOM 973 C C . SER A 1 126 ? 20.927 -17.733 -23.999 1.00 42.38 126 SER A C 1
ATOM 975 O O . SER A 1 126 ? 21.915 -18.451 -24.172 1.00 42.38 126 SER A O 1
ATOM 977 N N . ALA A 1 127 ? 19.722 -18.044 -24.485 1.00 38.81 127 ALA A N 1
ATOM 978 C CA . ALA A 1 127 ? 19.395 -19.233 -25.275 1.00 38.81 127 ALA A CA 1
ATOM 979 C C . ALA A 1 127 ? 20.127 -19.321 -26.638 1.00 38.81 127 ALA A C 1
ATOM 981 O O . ALA A 1 127 ? 19.865 -20.228 -27.422 1.00 38.81 127 ALA A O 1
ATOM 982 N N . ALA A 1 128 ? 21.075 -18.424 -26.926 1.00 38.59 128 ALA A N 1
ATOM 983 C CA . ALA A 1 128 ? 21.871 -18.444 -28.150 1.00 38.59 128 ALA A CA 1
ATOM 984 C C . ALA A 1 128 ? 23.014 -19.486 -28.147 1.00 38.59 128 ALA A C 1
ATOM 986 O O . ALA A 1 128 ? 23.524 -19.821 -29.212 1.00 38.59 128 ALA A O 1
ATOM 987 N N . ALA A 1 129 ? 23.415 -20.039 -26.993 1.00 41.59 129 ALA A N 1
ATOM 988 C CA . ALA A 1 129 ? 24.567 -20.952 -26.919 1.00 41.59 129 ALA A CA 1
ATOM 989 C C . ALA A 1 129 ? 24.232 -22.447 -27.129 1.00 41.59 129 ALA A C 1
ATOM 991 O O . ALA A 1 129 ? 25.118 -23.234 -27.458 1.00 41.59 129 ALA A O 1
ATOM 992 N N . ALA A 1 130 ? 22.967 -22.860 -26.980 1.00 41.19 130 ALA A N 1
ATOM 993 C CA . ALA A 1 130 ? 22.592 -24.281 -27.029 1.00 41.19 130 ALA A CA 1
ATOM 994 C C . ALA A 1 130 ? 22.461 -24.853 -28.456 1.00 41.19 130 ALA A C 1
ATOM 996 O O . ALA A 1 130 ? 22.557 -26.064 -28.642 1.00 41.19 130 ALA A O 1
ATOM 997 N N . VAL A 1 131 ? 22.304 -24.003 -29.476 1.00 43.03 131 VAL A N 1
ATOM 998 C CA . VAL A 1 131 ? 22.208 -24.447 -30.882 1.00 43.03 131 VAL A CA 1
ATOM 999 C C . VAL A 1 131 ? 23.594 -24.685 -31.503 1.00 43.03 131 VAL A C 1
ATOM 1001 O O . VAL A 1 131 ? 23.731 -25.488 -32.423 1.00 43.03 131 VAL A O 1
ATOM 1004 N N . ALA A 1 132 ? 24.652 -24.072 -30.960 1.00 45.94 132 ALA A N 1
ATOM 1005 C CA . ALA A 1 132 ? 26.012 -24.218 -31.482 1.00 45.94 132 ALA A CA 1
ATOM 1006 C C . ALA A 1 132 ? 26.711 -25.522 -31.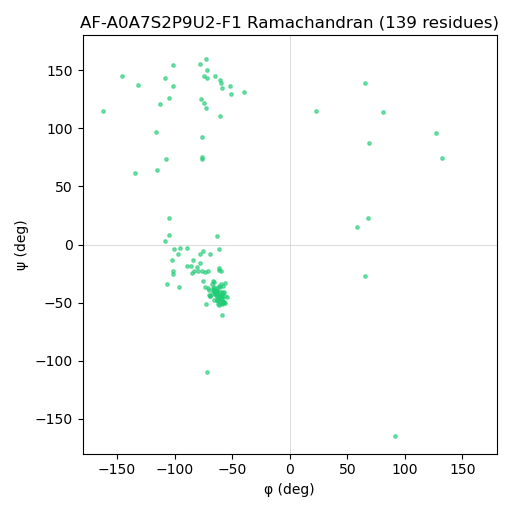048 1.00 45.94 132 ALA A C 1
ATOM 1008 O O . ALA A 1 132 ? 27.608 -25.988 -31.747 1.00 45.94 132 ALA A O 1
ATOM 1009 N N . LEU A 1 133 ? 26.297 -26.149 -29.937 1.00 43.22 133 LEU A N 1
ATOM 1010 C CA . LEU A 1 133 ? 26.906 -27.406 -29.475 1.00 43.22 133 LEU A CA 1
ATOM 1011 C C . LEU A 1 133 ? 26.308 -28.663 -30.129 1.00 43.22 133 LEU A C 1
ATOM 1013 O O . LEU A 1 133 ? 26.993 -29.679 -30.217 1.00 43.22 133 LEU A O 1
ATOM 1017 N N . PHE A 1 134 ? 25.067 -28.607 -30.621 1.00 42.50 134 PHE A N 1
ATOM 1018 C CA . PHE A 1 134 ? 24.385 -29.782 -31.188 1.00 42.50 134 PHE A CA 1
ATOM 1019 C C . PHE A 1 134 ? 24.713 -30.054 -32.665 1.00 42.50 134 PHE A C 1
ATOM 1021 O O . PHE A 1 134 ? 24.447 -31.144 -33.160 1.00 42.50 134 PHE A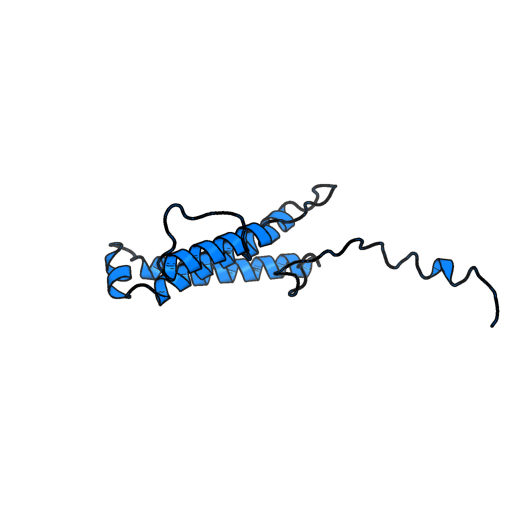 O 1
ATOM 1028 N N . LEU A 1 135 ? 25.333 -29.099 -33.364 1.00 46.78 135 LEU A N 1
ATOM 1029 C CA . LEU A 1 135 ? 25.763 -29.258 -34.760 1.00 46.78 135 LEU A CA 1
ATOM 1030 C C . LEU A 1 135 ? 27.244 -29.654 -34.908 1.00 46.78 135 LEU A C 1
ATOM 1032 O O . LEU A 1 135 ? 27.669 -29.996 -36.008 1.00 46.78 135 LEU A O 1
ATOM 1036 N N . ALA A 1 136 ? 28.030 -29.648 -33.822 1.00 51.56 136 ALA A N 1
ATOM 1037 C CA . ALA A 1 136 ? 29.470 -29.939 -33.860 1.00 51.56 136 ALA A CA 1
ATOM 1038 C C . ALA A 1 136 ? 29.853 -31.357 -33.391 1.00 51.56 136 ALA A C 1
ATOM 1040 O O . ALA A 1 136 ? 30.973 -31.800 -33.639 1.00 51.56 136 ALA A O 1
ATOM 1041 N N . ALA A 1 137 ? 28.949 -32.096 -32.744 1.00 53.50 137 ALA A N 1
ATOM 1042 C CA . ALA A 1 137 ? 29.210 -33.458 -32.279 1.00 53.50 137 ALA A CA 1
ATOM 1043 C C . ALA A 1 137 ? 28.455 -34.475 -33.143 1.00 53.50 137 ALA A C 1
ATOM 1045 O O . ALA A 1 137 ? 27.459 -35.064 -32.731 1.00 53.50 137 ALA A O 1
ATOM 1046 N N . GLY A 1 138 ? 28.943 -34.686 -34.366 1.00 52.84 138 GLY A N 1
ATOM 1047 C CA . GLY A 1 138 ? 28.528 -35.825 -35.174 1.00 52.84 138 GLY A CA 1
ATOM 1048 C C . GLY A 1 138 ? 28.871 -37.132 -34.461 1.00 52.84 138 GLY A C 1
ATOM 1049 O O . GLY A 1 138 ? 30.044 -37.485 -34.341 1.00 52.84 138 GLY A O 1
ATOM 1050 N N . ARG A 1 139 ? 27.852 -37.856 -33.994 1.00 40.41 139 ARG A N 1
ATOM 1051 C CA . ARG A 1 139 ? 27.924 -39.290 -33.699 1.00 40.41 139 ARG A CA 1
ATOM 1052 C C . ARG A 1 139 ? 26.517 -39.873 -33.619 1.00 40.41 139 ARG A C 1
ATOM 1054 O O . ARG A 1 139 ? 25.729 -39.517 -32.752 1.00 40.41 139 ARG A O 1
ATOM 1061 N N . SER A 1 140 ? 26.239 -40.762 -34.565 1.00 37.91 140 SER A N 1
ATOM 1062 C CA . SER A 1 140 ? 25.216 -41.798 -34.479 1.00 37.91 140 SER A CA 1
ATOM 1063 C C . SER A 1 140 ? 25.393 -42.574 -33.171 1.00 37.91 140 SER A C 1
ATOM 1065 O O . SER A 1 140 ? 26.527 -42.902 -32.816 1.00 37.91 140 SER A O 1
ATOM 1067 N N . TRP A 1 141 ? 24.340 -42.746 -32.378 1.00 44.22 141 TRP A N 1
ATOM 1068 C CA . TRP A 1 141 ? 23.401 -43.876 -32.318 1.00 44.22 141 TRP A CA 1
ATOM 1069 C C . TRP A 1 141 ? 22.303 -43.518 -31.314 1.00 44.22 141 TRP A C 1
ATOM 1071 O O . TRP A 1 141 ? 22.647 -42.912 -30.274 1.00 44.22 141 TRP A O 1
#

Mean predicted aligned error: 11.35 Å

Solvent-accessible surface area (backbone atoms only — not comparable to full-atom values): 8713 Å² total; per-residue (Å²): 121,103,56,88,79,83,83,66,84,82,82,64,88,46,73,65,51,45,49,50,44,53,41,52,41,51,26,61,59,57,40,66,67,86,77,60,97,81,60,84,51,61,67,56,54,49,40,57,32,45,37,35,50,34,52,36,53,31,48,54,37,51,44,50,72,69,74,45,59,67,66,61,43,46,70,71,34,74,89,82,25,47,55,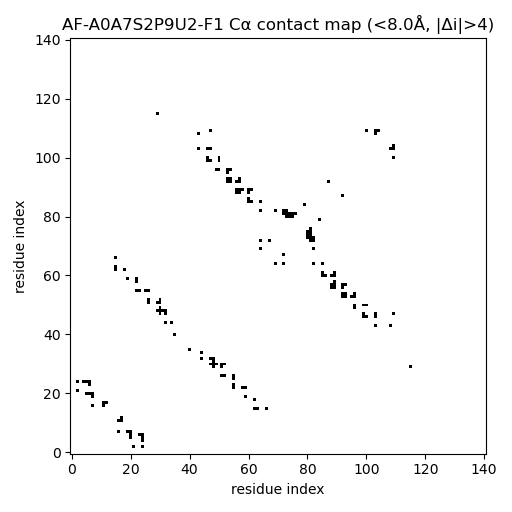52,52,35,54,46,45,40,52,54,36,53,49,49,40,49,54,39,48,52,58,27,48,78,69,73,66,54,77,70,92,81,68,90,71,82,80,86,83,81,74,91,69,68,84,77,62,70,66,65,60,71,76,72,64,88,69,93,128

pLDDT: mean 80.87, std 21.7, range [31.88, 98.69]

Radius of gyration: 21.99 Å; Cα contacts (8 Å, |Δi|>4): 96; chains: 1; bounding box: 46×62×57 Å

InterPro domains:
  IPR012347 Ferritin-like [G3DSA:1.20.1260.10] (17-107)

Sequence (141 aa):
AACEERFLCGALDTLFEQCLQAMDCKMNKEMQIMTMANHDDQVAVFMQQMIPHHMNAVNMARTILKLVPHDEIAHAMDEEGLVGILYRIVNSQMYQVHEFRNYLGGKGLLAPVNDVGGGRRAGLASAAAAVALFLAAGRSW

Nearest PDB structures (foldseek):
  8snb-assembly1_6Q  TM=3.120E-01  e=6.369E+00  Strongylocentrotus purpuratus

Organism: NCBI:txid1333877